Protein AF-A0A7S0PHJ7-F1 (afdb_monomer_lite)

Secondary structure (DSSP, 8-state):
------S-------EEE-TT-TT--HHHHHHHHHH-TT--EEE-TT-TT--HHHHHHHHHH-TTEEE-SSSSEEEE-TTHHHHHHHHHHHHHHHHHHHHHHHHT-

Sequence (105 aa):
DAERGNGSALHRLVDLDLSGSERLGKRGVLALVRSYHGLLSLRLDRCRRIKRAFVLRLAEELPLARPGERWFGLEPVPDAAERAAMIARRELEWTSADRLCRWWR

Structure (mmCIF, N/CA/C/O backbone):
data_AF-A0A7S0PHJ7-F1
#
_entry.id   AF-A0A7S0PHJ7-F1
#
loop_
_atom_site.group_PDB
_atom_site.id
_atom_site.type_symbol
_atom_site.label_atom_id
_atom_site.label_alt_id
_atom_site.label_comp_id
_atom_site.label_asym_id
_atom_site.label_entity_id
_atom_site.label_seq_id
_atom_site.pdbx_PDB_ins_code
_atom_site.Cartn_x
_atom_site.Cartn_y
_atom_site.Cartn_z
_atom_site.occupancy
_atom_site.B_iso_or_equiv
_atom_site.auth_seq_id
_atom_site.auth_comp_id
_atom_site.auth_asym_id
_atom_site.auth_atom_id
_atom_site.pdbx_PDB_model_num
ATOM 1 N N . ASP A 1 1 ? -17.550 -28.160 -1.078 1.00 39.09 1 ASP A N 1
ATOM 2 C CA . ASP A 1 1 ? -16.153 -28.624 -0.942 1.00 39.09 1 ASP A CA 1
ATOM 3 C C . ASP A 1 1 ? -15.321 -28.215 -2.144 1.00 39.09 1 ASP A C 1
ATOM 5 O O . ASP A 1 1 ? -15.886 -28.033 -3.214 1.00 39.09 1 ASP A O 1
ATOM 9 N N . ALA A 1 2 ? -14.003 -28.136 -1.952 1.00 33.16 2 ALA A N 1
ATOM 10 C CA . ALA A 1 2 ? -12.949 -27.819 -2.925 1.00 33.16 2 ALA A CA 1
ATOM 11 C C . ALA A 1 2 ? -12.518 -26.343 -3.020 1.00 33.16 2 ALA A C 1
ATOM 13 O O . ALA A 1 2 ? -12.602 -25.696 -4.062 1.00 33.16 2 ALA A O 1
ATOM 14 N N . GLU A 1 3 ? -11.899 -25.880 -1.931 1.00 38.88 3 GLU A N 1
ATOM 15 C CA . GLU A 1 3 ? -10.703 -25.039 -2.006 1.00 38.88 3 GLU A CA 1
ATOM 16 C C . GLU A 1 3 ? -9.653 -25.729 -2.901 1.00 38.88 3 GLU A C 1
ATOM 18 O O . GLU A 1 3 ? -8.921 -26.623 -2.475 1.00 38.88 3 GLU A O 1
ATOM 23 N N . ARG A 1 4 ? -9.614 -25.369 -4.184 1.00 39.66 4 ARG A N 1
ATOM 24 C CA . ARG A 1 4 ? -8.598 -25.834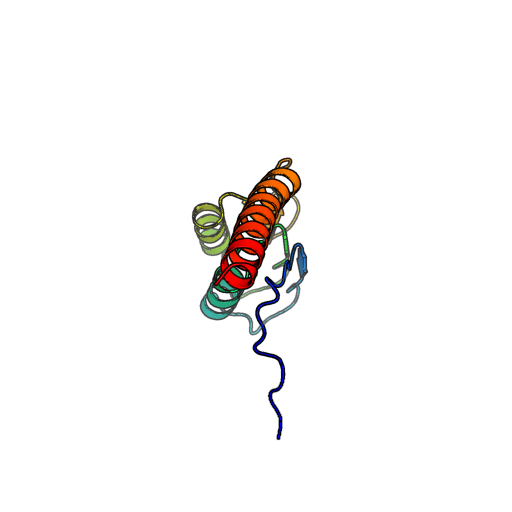 -5.135 1.00 39.66 4 ARG A CA 1
ATOM 25 C C . ARG A 1 4 ? -7.995 -24.632 -5.843 1.00 39.66 4 ARG A C 1
ATOM 27 O O . ARG A 1 4 ? -8.510 -24.168 -6.852 1.00 39.66 4 ARG A O 1
ATOM 34 N N . GLY A 1 5 ? -6.891 -24.139 -5.286 1.00 32.56 5 GLY A N 1
ATOM 35 C CA . GLY A 1 5 ? -6.112 -23.063 -5.896 1.00 32.56 5 GLY A CA 1
ATOM 36 C C . GLY A 1 5 ? -4.962 -22.515 -5.054 1.00 32.56 5 GLY A C 1
ATOM 37 O O . GLY A 1 5 ? -4.569 -21.379 -5.270 1.00 32.56 5 GLY A O 1
ATOM 38 N N . ASN A 1 6 ? -4.405 -23.275 -4.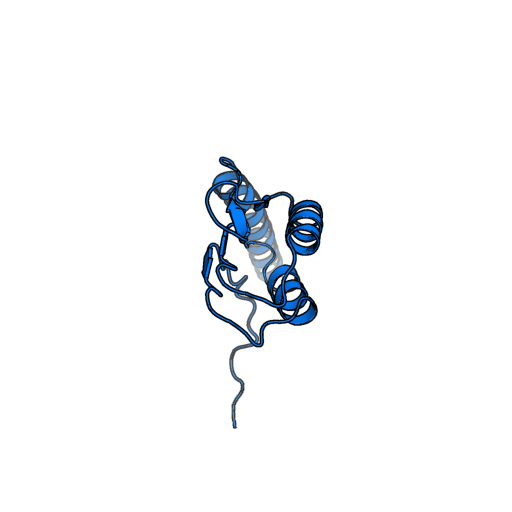103 1.00 39.28 6 ASN A N 1
ATOM 39 C CA . ASN A 1 6 ? -3.195 -22.870 -3.378 1.00 39.28 6 ASN A CA 1
ATOM 40 C C . ASN A 1 6 ? -1.937 -23.251 -4.183 1.00 39.28 6 ASN A C 1
ATOM 42 O O . ASN A 1 6 ? -1.140 -24.094 -3.779 1.00 39.28 6 ASN A O 1
ATOM 46 N N . GLY A 1 7 ? -1.826 -22.690 -5.386 1.00 33.22 7 GLY A N 1
ATOM 47 C CA . GLY A 1 7 ? -0.710 -22.898 -6.300 1.00 33.22 7 GLY A CA 1
ATOM 48 C C . GLY A 1 7 ? -0.128 -21.557 -6.703 1.00 33.22 7 GLY A C 1
ATOM 49 O O . GLY A 1 7 ? -0.562 -21.007 -7.702 1.00 33.22 7 GLY A O 1
ATOM 50 N N . SER A 1 8 ? 0.796 -21.033 -5.891 1.00 38.22 8 SER A N 1
ATOM 51 C CA . SER A 1 8 ? 1.947 -20.195 -6.281 1.00 38.22 8 SER A CA 1
ATOM 52 C C . SER A 1 8 ? 1.799 -19.243 -7.482 1.00 38.22 8 SER A C 1
ATOM 54 O O . SER A 1 8 ? 2.748 -19.055 -8.244 1.00 38.22 8 SER A O 1
ATOM 56 N N . ALA A 1 9 ? 0.646 -18.614 -7.669 1.00 39.53 9 ALA A N 1
ATOM 57 C CA . ALA A 1 9 ? 0.558 -17.401 -8.444 1.00 39.53 9 ALA A CA 1
ATOM 58 C C . ALA A 1 9 ? 0.876 -16.307 -7.437 1.00 39.53 9 ALA A C 1
ATOM 60 O O . ALA A 1 9 ? 0.082 -16.036 -6.539 1.00 39.53 9 ALA A O 1
ATOM 61 N N . LEU A 1 10 ? 2.065 -15.716 -7.547 1.00 44.09 10 LEU A N 1
ATOM 62 C CA . LEU A 1 10 ? 2.295 -14.355 -7.084 1.00 44.09 10 LEU A CA 1
ATOM 63 C C . LEU A 1 10 ? 1.153 -13.529 -7.673 1.00 44.09 10 LEU A C 1
ATOM 65 O O . LEU A 1 10 ? 1.212 -13.131 -8.837 1.00 44.09 10 LEU A O 1
ATOM 69 N N . HIS A 1 11 ? 0.057 -13.386 -6.930 1.00 48.53 11 HIS A N 1
ATOM 70 C CA . HIS A 1 11 ? -1.072 -12.578 -7.334 1.00 48.53 11 HIS A CA 1
ATOM 71 C C . HIS A 1 11 ? -0.510 -11.160 -7.376 1.00 48.53 11 HIS A C 1
ATOM 73 O O . HIS A 1 11 ? -0.412 -10.485 -6.352 1.00 48.53 11 HIS A O 1
ATOM 79 N N . ARG A 1 12 ? -0.046 -10.742 -8.559 1.00 57.94 12 ARG A N 1
ATOM 80 C CA . ARG A 1 12 ? 0.373 -9.375 -8.863 1.00 57.94 12 ARG A CA 1
ATOM 81 C C . ARG A 1 12 ? -0.877 -8.517 -8.894 1.00 57.94 12 ARG A C 1
ATOM 83 O O . ARG A 1 12 ? -1.301 -8.040 -9.941 1.00 57.94 12 ARG A O 1
ATOM 90 N N . LEU A 1 13 ? -1.517 -8.393 -7.742 1.00 61.06 13 LEU A N 1
ATOM 91 C CA . LEU A 1 13 ? -2.552 -7.414 -7.548 1.00 61.06 13 LEU A CA 1
ATOM 92 C C . LEU A 1 13 ? -1.827 -6.075 -7.548 1.00 61.06 13 LEU A C 1
ATOM 94 O O . LEU A 1 13 ? -1.188 -5.726 -6.567 1.00 61.06 13 LEU A O 1
ATOM 98 N N . VAL A 1 14 ? -1.817 -5.413 -8.699 1.00 70.38 14 VAL A N 1
ATOM 99 C CA . VAL A 1 14 ? -1.144 -4.123 -8.878 1.00 70.38 14 VAL A CA 1
ATOM 100 C C . VAL A 1 14 ? -2.026 -3.012 -8.330 1.00 70.38 14 VAL A C 1
ATOM 102 O O . VAL A 1 14 ? -1.535 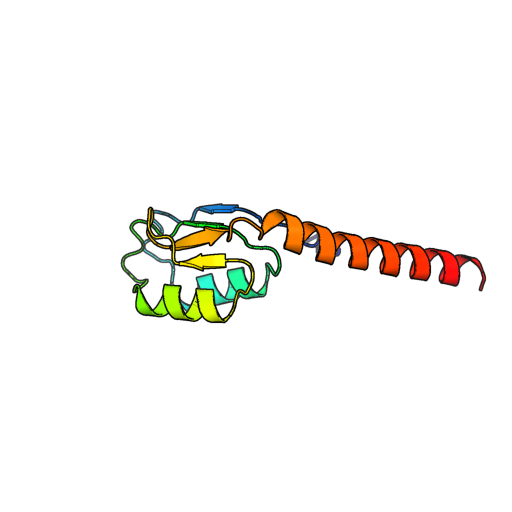-2.134 -7.628 1.00 70.38 14 VAL A O 1
ATOM 105 N N . ASP A 1 15 ? -3.328 -3.113 -8.583 1.00 75.06 15 ASP A N 1
ATOM 106 C CA . ASP A 1 15 ? -4.330 -2.136 -8.193 1.00 75.06 15 ASP A CA 1
ATOM 107 C C . ASP A 1 15 ? -5.434 -2.804 -7.374 1.00 75.06 15 ASP A C 1
ATOM 109 O O . ASP A 1 15 ? -5.964 -3.853 -7.752 1.00 75.06 15 ASP A O 1
ATOM 113 N N . LEU A 1 16 ? -5.801 -2.181 -6.256 1.00 80.38 16 LEU A N 1
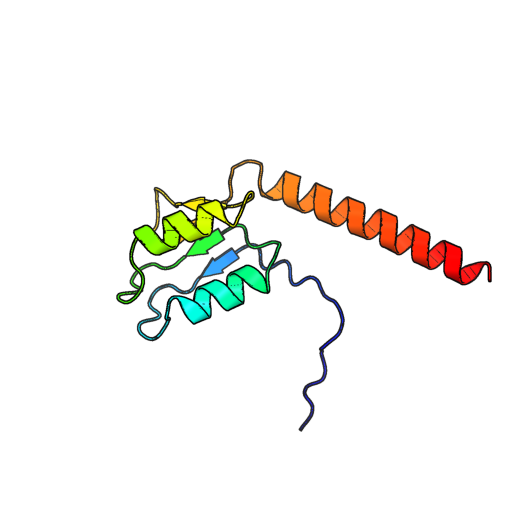ATOM 114 C CA . LEU A 1 16 ? -6.902 -2.631 -5.414 1.00 80.38 16 LEU A CA 1
ATOM 115 C C . LEU A 1 16 ? -7.787 -1.456 -5.017 1.00 80.38 16 LEU A C 1
ATOM 117 O O . LEU A 1 16 ? -7.346 -0.526 -4.346 1.00 80.38 16 LEU A O 1
ATOM 121 N N . ASP A 1 17 ? -9.061 -1.517 -5.387 1.00 82.56 17 ASP A N 1
ATOM 122 C CA . ASP A 1 17 ? -10.056 -0.543 -4.955 1.00 82.56 17 ASP A CA 1
ATOM 123 C C . ASP A 1 17 ? -10.937 -1.138 -3.852 1.00 82.56 17 ASP A C 1
ATOM 125 O O . ASP A 1 17 ? -11.655 -2.111 -4.070 1.00 82.56 17 ASP A O 1
ATOM 129 N N . LEU A 1 18 ? -10.854 -0.568 -2.649 1.00 80.19 18 LEU A N 1
ATOM 130 C CA . LEU A 1 18 ? -11.707 -0.905 -1.506 1.00 80.19 18 LEU A CA 1
ATOM 131 C C . LEU A 1 18 ? -12.556 0.293 -1.074 1.00 80.19 18 LEU A C 1
ATOM 133 O O . LEU A 1 18 ? -13.012 0.350 0.076 1.00 80.19 18 LEU A O 1
ATOM 137 N N . SER A 1 19 ? -12.754 1.268 -1.960 1.00 82.75 19 SER A N 1
ATOM 138 C CA . SER A 1 19 ? -13.553 2.447 -1.663 1.00 82.75 19 SER A CA 1
ATOM 139 C C . SER A 1 19 ? -14.977 2.079 -1.221 1.00 82.75 19 SER A C 1
ATOM 141 O O . SER A 1 19 ? -15.576 1.103 -1.665 1.00 82.75 19 SER A O 1
ATOM 143 N N . GLY A 1 20 ? -15.519 2.829 -0.260 1.00 79.00 20 GLY A N 1
ATOM 144 C CA . GLY A 1 20 ? -16.853 2.590 0.301 1.00 79.00 20 GLY A CA 1
ATOM 145 C C . GLY A 1 20 ? -16.954 1.407 1.269 1.00 79.00 20 GLY A C 1
ATOM 146 O O . GLY A 1 20 ? -18.040 1.131 1.776 1.00 79.00 20 GLY A O 1
ATOM 147 N N . SER A 1 21 ? -15.849 0.728 1.586 1.00 80.38 21 SER A N 1
ATOM 148 C CA . SER A 1 21 ? -15.875 -0.414 2.501 1.00 80.38 21 SER A CA 1
ATOM 149 C C . SER A 1 21 ? -15.975 0.027 3.970 1.00 80.38 21 SER A C 1
ATOM 151 O O . SER A 1 21 ? -14.979 0.141 4.686 1.00 80.38 21 SER A O 1
ATOM 153 N N . GLU A 1 22 ? -17.196 0.234 4.471 1.00 71.75 22 GLU A N 1
ATOM 154 C CA . GLU A 1 22 ? -17.438 0.725 5.842 1.00 71.75 22 GLU A CA 1
ATOM 155 C C . GLU A 1 22 ? -16.986 -0.245 6.950 1.00 71.75 22 GLU A C 1
A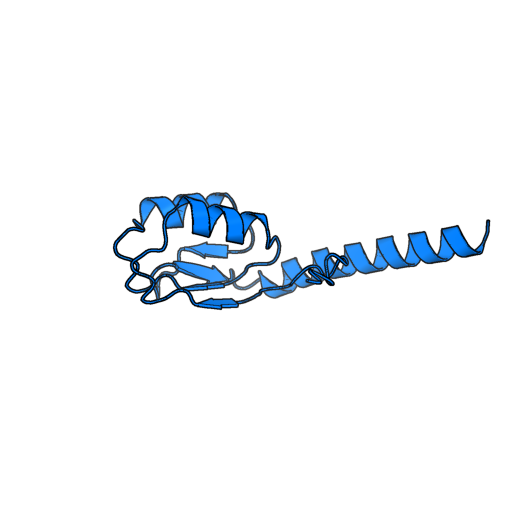TOM 157 O O . GLU A 1 22 ? -16.623 0.169 8.057 1.00 71.75 22 GLU A O 1
ATOM 162 N N . ARG A 1 23 ? -16.973 -1.552 6.660 1.00 77.12 23 ARG A N 1
ATOM 163 C CA . ARG A 1 23 ? -16.559 -2.598 7.613 1.00 77.12 23 ARG A CA 1
ATOM 164 C C . ARG A 1 23 ? -15.058 -2.885 7.577 1.00 77.12 23 ARG A C 1
ATOM 166 O O . ARG A 1 23 ? -14.568 -3.603 8.450 1.00 77.12 23 ARG A O 1
ATOM 173 N N . LEU A 1 24 ? -14.326 -2.321 6.615 1.00 78.62 24 LEU A N 1
ATOM 174 C CA . LEU A 1 24 ? -12.906 -2.590 6.427 1.00 78.62 24 LEU A CA 1
ATOM 175 C C . LEU A 1 24 ? -12.092 -2.010 7.587 1.00 78.62 24 LEU A C 1
ATOM 177 O O . LEU A 1 24 ? -12.054 -0.803 7.834 1.00 78.62 24 LEU A O 1
ATOM 181 N N . GLY A 1 25 ? -11.452 -2.901 8.338 1.00 79.06 25 GLY A N 1
ATOM 182 C CA . GLY A 1 25 ? -10.583 -2.546 9.450 1.00 79.06 25 GLY A CA 1
ATOM 183 C C . GLY A 1 25 ? -9.112 -2.530 9.048 1.00 79.06 25 GLY A C 1
ATOM 184 O O . GLY A 1 25 ? -8.696 -3.214 8.116 1.00 79.06 25 GLY A O 1
ATOM 185 N N . LYS A 1 26 ? -8.298 -1.830 9.845 1.00 81.81 26 LYS A N 1
ATOM 186 C CA . LYS A 1 26 ? -6.832 -1.772 9.698 1.00 81.81 26 LYS A CA 1
ATOM 187 C C . LYS A 1 26 ? -6.192 -3.155 9.527 1.00 81.81 26 LYS A C 1
ATOM 189 O O . LYS A 1 26 ? -5.345 -3.341 8.669 1.00 81.81 26 LYS A O 1
ATOM 194 N N . ARG A 1 27 ? -6.624 -4.138 10.325 1.00 82.06 27 ARG A N 1
ATOM 195 C CA . ARG A 1 27 ? -6.087 -5.509 10.277 1.00 82.06 27 ARG A CA 1
ATOM 196 C C . ARG A 1 27 ? -6.346 -6.200 8.937 1.00 82.06 27 ARG A C 1
ATOM 198 O O . ARG A 1 27 ? -5.462 -6.891 8.457 1.00 82.06 27 ARG A O 1
ATOM 205 N N . GLY A 1 28 ? -7.520 -5.988 8.338 1.00 81.56 28 GLY A N 1
ATOM 206 C CA . GLY A 1 28 ? -7.861 -6.572 7.039 1.00 81.56 28 GLY A CA 1
ATOM 207 C C . GLY A 1 28 ? -7.002 -5.995 5.919 1.00 81.56 28 GLY A C 1
ATOM 208 O O . GLY A 1 28 ? -6.438 -6.745 5.133 1.00 81.56 28 GLY A O 1
ATOM 209 N N . VAL A 1 29 ? -6.811 -4.673 5.911 1.00 80.06 29 VAL A N 1
ATOM 210 C CA . VAL A 1 29 ? -5.916 -4.021 4.940 1.00 80.06 29 VAL A CA 1
ATOM 211 C C . VAL A 1 29 ? -4.471 -4.464 5.123 1.00 80.06 29 VAL A C 1
ATOM 213 O O . VAL A 1 29 ? -3.800 -4.758 4.144 1.00 80.06 29 VAL A O 1
ATOM 216 N N . LEU A 1 30 ? -4.003 -4.569 6.368 1.00 81.75 30 LEU A N 1
ATOM 217 C CA . LEU A 1 30 ? -2.650 -5.041 6.652 1.00 81.75 30 LEU A CA 1
ATOM 218 C C . LEU A 1 30 ? -2.438 -6.481 6.163 1.00 81.75 30 LEU A C 1
ATOM 220 O O . LEU A 1 30 ? -1.391 -6.785 5.604 1.00 81.75 30 LEU A O 1
ATOM 224 N N . ALA A 1 31 ? -3.425 -7.360 6.360 1.00 82.00 31 ALA A N 1
ATOM 225 C CA . ALA A 1 31 ? -3.370 -8.731 5.866 1.00 82.00 31 ALA A CA 1
ATOM 226 C C . ALA A 1 31 ? -3.292 -8.767 4.334 1.00 82.00 31 ALA A C 1
ATOM 228 O O . ALA A 1 31 ? -2.416 -9.436 3.801 1.00 82.00 31 ALA A O 1
ATOM 229 N N . LEU A 1 32 ? -4.127 -7.985 3.638 1.00 77.50 32 LEU A N 1
ATOM 230 C CA . LEU A 1 32 ? -4.093 -7.881 2.175 1.00 77.50 32 LEU A CA 1
ATOM 231 C C . LEU A 1 32 ? -2.726 -7.402 1.681 1.00 77.50 32 LEU A C 1
ATOM 233 O O . LEU A 1 32 ? -2.113 -8.042 0.837 1.00 77.50 32 LEU A O 1
ATOM 237 N N . VAL A 1 33 ? -2.214 -6.316 2.252 1.00 75.69 33 VAL A N 1
ATOM 238 C CA . VAL A 1 33 ? -0.921 -5.739 1.863 1.00 75.69 33 VAL A CA 1
ATOM 239 C C . VAL A 1 33 ? 0.231 -6.721 2.098 1.00 75.69 33 VAL A C 1
ATOM 241 O O . VAL A 1 33 ? 1.130 -6.824 1.272 1.00 75.69 33 VAL A O 1
ATOM 244 N N . ARG A 1 34 ? 0.191 -7.490 3.191 1.00 75.25 34 ARG A N 1
ATOM 245 C CA . ARG A 1 34 ? 1.199 -8.522 3.477 1.00 75.25 34 ARG A CA 1
ATOM 246 C C . ARG A 1 34 ? 1.090 -9.738 2.566 1.00 75.25 34 ARG A C 1
ATOM 248 O O . ARG A 1 34 ? 2.105 -10.358 2.281 1.00 75.25 34 ARG A O 1
ATOM 255 N N . SER A 1 35 ? -0.116 -10.091 2.133 1.00 73.12 35 SER A N 1
ATOM 256 C CA . SER A 1 35 ? -0.332 -11.181 1.179 1.00 73.12 35 SER A CA 1
ATOM 257 C C . SER A 1 35 ? 0.073 -10.795 -0.245 1.00 73.12 35 SER A C 1
ATOM 259 O O . SER A 1 35 ? 0.480 -11.662 -1.015 1.00 73.12 35 SER A O 1
ATOM 261 N N . TYR A 1 36 ? -0.007 -9.509 -0.596 1.00 71.19 36 TYR A N 1
ATOM 262 C CA . TYR A 1 36 ? 0.311 -9.000 -1.927 1.00 71.19 36 TYR A CA 1
ATOM 263 C C . TYR A 1 36 ? 1.580 -8.141 -1.903 1.00 71.19 36 TYR A C 1
ATOM 265 O O . TYR A 1 36 ? 1.526 -6.914 -1.884 1.00 71.19 36 TYR A O 1
ATOM 273 N N . HIS A 1 37 ? 2.741 -8.795 -1.997 1.00 66.06 37 HIS A N 1
ATOM 274 C CA . HIS A 1 37 ? 4.053 -8.130 -2.077 1.00 66.06 37 HIS A CA 1
ATOM 275 C C . HIS A 1 37 ? 4.237 -7.211 -3.304 1.00 66.06 37 HIS A C 1
ATOM 277 O O . HIS A 1 37 ? 5.202 -6.454 -3.361 1.00 66.06 37 HIS A O 1
ATOM 283 N N . GLY A 1 38 ? 3.331 -7.275 -4.287 1.00 66.50 38 GLY A N 1
ATOM 284 C CA . GLY A 1 38 ? 3.352 -6.460 -5.505 1.00 66.50 38 GLY A CA 1
ATOM 285 C C . GLY A 1 38 ? 2.289 -5.361 -5.567 1.00 66.50 38 GLY A C 1
ATOM 286 O O . GLY A 1 38 ? 2.066 -4.834 -6.653 1.00 66.50 38 GLY A O 1
ATOM 287 N N . LEU A 1 39 ? 1.611 -5.045 -4.457 1.00 72.19 39 LEU A N 1
ATOM 288 C CA . LEU A 1 39 ? 0.559 -4.027 -4.444 1.00 72.19 39 LEU A CA 1
ATOM 289 C C . LEU A 1 39 ? 1.142 -2.631 -4.663 1.00 72.19 39 LEU A C 1
ATOM 291 O O . LEU A 1 39 ? 1.913 -2.140 -3.838 1.00 72.19 39 LEU A O 1
ATOM 295 N N . LEU A 1 40 ? 0.762 -1.997 -5.773 1.00 76.50 40 LEU A N 1
ATOM 296 C CA . LEU A 1 40 ? 1.264 -0.678 -6.151 1.00 76.50 40 LEU A CA 1
ATOM 297 C C . LEU A 1 40 ? 0.250 0.425 -5.845 1.00 76.50 40 LEU A C 1
ATOM 299 O O . LEU A 1 40 ? 0.628 1.490 -5.363 1.00 76.50 40 LEU A O 1
ATOM 303 N N . SER A 1 41 ? -1.036 0.170 -6.077 1.00 81.69 41 SER A N 1
ATOM 304 C CA . SER A 1 41 ? -2.116 1.110 -5.795 1.00 81.69 41 SER A CA 1
ATOM 305 C C . SER A 1 41 ? -3.179 0.496 -4.889 1.00 81.69 41 SER A C 1
ATOM 307 O O . SER A 1 41 ? -3.551 -0.674 -5.001 1.00 81.69 41 SER A O 1
ATOM 309 N N . LEU A 1 42 ? -3.673 1.312 -3.961 1.00 85.62 42 LEU A N 1
ATOM 310 C CA . LEU A 1 42 ? -4.740 0.943 -3.044 1.00 85.62 42 LEU A CA 1
ATOM 311 C C . LEU A 1 42 ? -5.664 2.138 -2.835 1.00 85.62 42 LEU A C 1
ATOM 313 O O . LEU A 1 42 ? -5.260 3.122 -2.219 1.00 85.62 42 LEU A O 1
ATOM 317 N N . ARG A 1 43 ? -6.918 2.056 -3.274 1.00 87.00 43 ARG A N 1
ATOM 318 C CA . ARG A 1 43 ? -7.936 3.071 -2.968 1.00 87.00 43 ARG A CA 1
ATOM 319 C C . ARG A 1 43 ? -8.716 2.686 -1.720 1.00 87.00 43 ARG A C 1
ATOM 321 O O . ARG A 1 43 ? -9.250 1.587 -1.616 1.00 87.00 43 ARG A O 1
ATOM 328 N N . LEU A 1 44 ? -8.782 3.608 -0.764 1.00 82.25 44 LEU A N 1
ATOM 329 C CA . LEU A 1 44 ? -9.494 3.465 0.509 1.00 82.25 44 LEU A CA 1
ATOM 330 C C . LEU A 1 44 ? -10.520 4.592 0.701 1.00 82.25 44 LEU A C 1
ATOM 332 O O . LEU A 1 44 ? -10.897 4.905 1.834 1.00 82.25 44 LEU A O 1
ATOM 336 N N . ASP A 1 45 ? -10.965 5.228 -0.384 1.00 82.94 45 ASP A N 1
ATOM 337 C CA . ASP A 1 45 ? -11.894 6.353 -0.312 1.00 82.94 45 ASP A CA 1
ATOM 338 C C . ASP A 1 45 ? -13.171 5.968 0.444 1.00 82.94 45 ASP A C 1
ATOM 340 O O . ASP A 1 45 ? -13.715 4.880 0.286 1.00 82.94 45 ASP A O 1
ATOM 344 N N . ARG A 1 46 ? -13.676 6.864 1.298 1.00 81.00 46 ARG A N 1
ATOM 345 C CA . ARG A 1 46 ? -14.873 6.631 2.135 1.00 81.00 46 ARG A CA 1
ATOM 346 C C . ARG A 1 46 ? -14.760 5.467 3.142 1.00 81.00 46 ARG A C 1
ATOM 348 O O . ARG A 1 46 ? -15.759 5.098 3.757 1.00 81.00 46 ARG A O 1
ATOM 355 N N . CYS A 1 47 ? -13.564 4.942 3.419 1.00 81.56 47 CYS A N 1
ATOM 356 C CA . CYS A 1 47 ? -13.341 3.992 4.515 1.00 81.56 47 CYS A CA 1
ATOM 357 C C . CYS A 1 47 ? -13.275 4.708 5.878 1.00 81.56 47 CYS A C 1
ATOM 359 O O . CYS A 1 47 ? -12.197 5.001 6.394 1.00 81.56 47 CYS A O 1
ATOM 361 N N . ARG A 1 48 ? -14.433 4.949 6.512 1.00 78.88 48 ARG A N 1
ATOM 362 C CA . ARG A 1 48 ? -14.564 5.706 7.784 1.00 78.88 48 ARG A CA 1
ATOM 363 C C . ARG A 1 48 ? -13.698 5.198 8.947 1.00 78.88 48 ARG A C 1
ATOM 365 O O . ARG A 1 48 ? -13.342 5.963 9.840 1.00 78.88 48 ARG A O 1
ATOM 372 N N . ARG A 1 49 ? -13.367 3.904 8.969 1.00 82.50 49 ARG A N 1
ATOM 373 C CA . ARG A 1 49 ? -12.571 3.276 10.042 1.00 82.50 49 ARG A CA 1
ATOM 374 C C . ARG A 1 49 ? -11.062 3.416 9.843 1.00 82.50 49 ARG A C 1
ATOM 376 O O . ARG A 1 49 ? -10.294 3.124 10.767 1.00 82.50 49 ARG A O 1
ATOM 383 N N . ILE A 1 50 ? -10.627 3.840 8.658 1.00 82.94 50 ILE A N 1
ATOM 384 C CA . ILE A 1 50 ? -9.218 3.984 8.317 1.00 82.94 50 ILE A CA 1
ATOM 385 C C . ILE A 1 50 ? -8.818 5.449 8.443 1.00 82.94 50 ILE A C 1
ATOM 387 O O . ILE A 1 50 ? -9.421 6.341 7.863 1.00 82.94 50 ILE A O 1
ATOM 391 N N . LYS A 1 51 ? -7.779 5.695 9.244 1.00 85.56 51 LYS A N 1
ATOM 392 C CA . LYS A 1 51 ? -7.218 7.032 9.462 1.00 85.56 51 LYS A CA 1
ATOM 393 C C . LYS A 1 51 ? -5.993 7.231 8.578 1.00 85.56 51 LYS A C 1
ATOM 395 O O . LYS A 1 51 ? -5.258 6.276 8.341 1.00 85.56 51 LYS A O 1
ATOM 400 N N . ARG A 1 52 ? -5.699 8.483 8.214 1.00 83.56 52 ARG A N 1
ATOM 401 C CA . ARG A 1 52 ? -4.508 8.849 7.425 1.00 83.56 52 ARG A CA 1
ATOM 402 C C . ARG A 1 52 ? -3.198 8.323 8.026 1.00 83.56 52 ARG A C 1
ATOM 404 O O . ARG A 1 52 ? -2.365 7.811 7.296 1.00 83.56 52 ARG A O 1
ATOM 411 N N . ALA A 1 53 ? -3.059 8.337 9.355 1.00 86.62 53 ALA A N 1
ATOM 412 C CA . ALA A 1 53 ? -1.890 7.778 10.047 1.00 86.62 53 ALA A CA 1
ATOM 413 C C . ALA A 1 53 ? -1.642 6.287 9.744 1.00 86.62 53 ALA A C 1
ATOM 415 O O . ALA A 1 53 ? -0.504 5.837 9.729 1.00 86.62 53 ALA A O 1
ATOM 416 N N . PHE A 1 54 ? -2.703 5.511 9.493 1.00 85.69 54 PHE A N 1
ATOM 417 C CA . PHE A 1 54 ? -2.563 4.107 9.110 1.00 85.69 54 PHE A CA 1
ATOM 418 C C . PHE A 1 54 ? -2.054 3.959 7.673 1.00 85.69 54 PHE A C 1
ATOM 420 O O . PHE A 1 54 ? -1.225 3.096 7.424 1.00 85.69 54 PHE A O 1
ATOM 427 N N . VAL A 1 55 ? -2.510 4.818 6.759 1.00 84.19 55 VAL A N 1
ATOM 428 C CA . VAL A 1 55 ? -2.042 4.852 5.364 1.00 84.19 55 VAL A CA 1
ATOM 429 C C . VAL A 1 55 ? -0.567 5.251 5.289 1.00 84.19 55 VAL A C 1
ATOM 431 O O . VAL A 1 55 ? 0.190 4.618 4.567 1.00 84.19 55 VAL A O 1
ATOM 434 N N . LEU A 1 56 ? -0.141 6.240 6.084 1.00 85.69 56 LEU A N 1
ATOM 435 C CA . LEU A 1 56 ? 1.269 6.641 6.175 1.00 85.69 56 LEU A CA 1
ATOM 436 C C . LEU A 1 56 ? 2.156 5.485 6.648 1.00 85.69 56 LEU A C 1
ATOM 438 O O . LEU A 1 56 ? 3.124 5.148 5.981 1.00 85.69 56 LEU A O 1
ATOM 442 N N . ARG A 1 57 ? 1.764 4.817 7.739 1.00 86.69 57 ARG A N 1
ATOM 443 C CA . ARG A 1 57 ? 2.479 3.636 8.241 1.00 86.69 57 ARG A CA 1
ATOM 444 C C . ARG A 1 57 ? 2.531 2.500 7.213 1.00 86.69 57 ARG A C 1
ATOM 446 O O . ARG A 1 57 ? 3.518 1.788 7.125 1.00 86.69 57 ARG A O 1
ATOM 453 N N . LEU A 1 58 ? 1.461 2.318 6.442 1.00 82.81 58 LEU A N 1
ATOM 454 C CA . LEU A 1 58 ? 1.422 1.336 5.360 1.00 82.81 58 LEU A CA 1
ATOM 455 C C . LEU A 1 58 ? 2.398 1.667 4.230 1.00 82.81 58 LEU A C 1
ATOM 457 O O . LEU A 1 58 ? 3.038 0.761 3.711 1.00 82.81 58 LEU A O 1
ATOM 461 N N . ALA A 1 59 ? 2.523 2.943 3.869 1.00 82.81 59 ALA A N 1
ATOM 462 C CA . ALA A 1 59 ? 3.490 3.387 2.872 1.00 82.81 59 ALA A CA 1
ATOM 463 C C . ALA A 1 59 ? 4.942 3.196 3.346 1.00 82.81 59 ALA A C 1
ATOM 465 O O . ALA A 1 59 ? 5.808 2.893 2.538 1.00 82.81 59 ALA A O 1
ATOM 466 N N . GLU A 1 60 ? 5.216 3.307 4.650 1.00 82.81 60 GLU A N 1
ATOM 467 C CA . GLU A 1 60 ? 6.541 2.991 5.211 1.00 82.81 60 GLU A CA 1
ATOM 468 C C . GLU A 1 60 ? 6.898 1.500 5.078 1.00 82.81 60 GLU A C 1
ATOM 470 O O . GLU A 1 60 ? 8.064 1.162 4.887 1.00 82.81 60 GLU A O 1
ATOM 475 N N . GLU A 1 61 ? 5.909 0.600 5.150 1.00 80.06 61 GLU A N 1
ATOM 476 C CA . GLU A 1 61 ? 6.115 -0.847 4.971 1.00 80.06 61 GLU A CA 1
ATOM 477 C C . GLU A 1 61 ? 6.205 -1.260 3.486 1.00 80.06 61 GLU A C 1
ATOM 479 O O . GLU A 1 61 ? 6.689 -2.353 3.183 1.00 80.06 61 GLU A O 1
ATOM 484 N N . LEU A 1 62 ? 5.771 -0.404 2.552 1.00 77.50 62 LEU A N 1
ATOM 485 C CA . LEU A 1 62 ? 5.714 -0.697 1.119 1.00 77.50 62 LEU A CA 1
ATOM 486 C C . LEU A 1 62 ? 6.657 0.209 0.309 1.00 77.50 62 LEU A C 1
ATOM 488 O O . LEU A 1 62 ? 6.270 1.303 -0.089 1.00 77.50 62 LEU A O 1
ATOM 492 N N . PRO A 1 63 ? 7.858 -0.258 -0.077 1.00 74.38 63 PRO A N 1
ATOM 493 C CA . PRO A 1 63 ? 8.833 0.561 -0.809 1.00 74.38 63 PRO A CA 1
ATOM 494 C C . PRO A 1 63 ? 8.425 0.887 -2.259 1.00 74.38 63 PRO A C 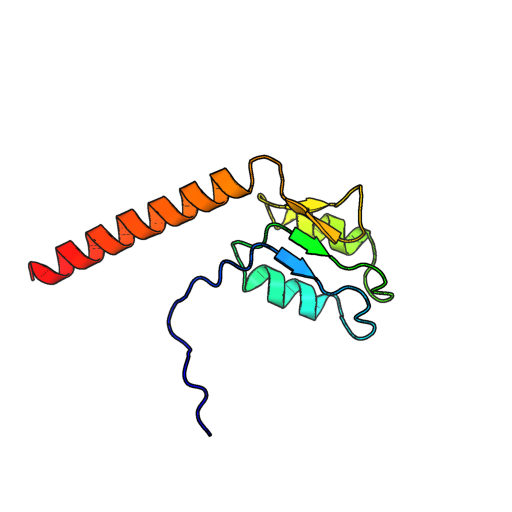1
ATOM 496 O O . PRO A 1 63 ? 9.133 1.618 -2.956 1.00 74.38 63 PRO A O 1
ATOM 499 N N . LEU A 1 64 ? 7.323 0.302 -2.736 1.00 76.75 64 LEU A N 1
ATOM 500 C CA . LEU A 1 64 ? 6.777 0.474 -4.083 1.00 76.75 64 LEU A CA 1
ATOM 501 C C . LEU A 1 64 ? 5.498 1.322 -4.106 1.00 76.75 64 LEU A C 1
ATOM 503 O O . LEU A 1 64 ? 4.981 1.607 -5.185 1.00 76.75 64 LEU A O 1
ATOM 507 N N . ALA A 1 65 ? 5.000 1.749 -2.946 1.00 82.81 65 ALA A N 1
ATOM 508 C CA . ALA A 1 65 ? 3.775 2.524 -2.843 1.00 82.81 65 ALA A CA 1
ATOM 509 C C . ALA A 1 65 ? 3.983 3.732 -1.923 1.00 82.81 65 ALA A C 1
ATOM 511 O O . ALA A 1 65 ? 4.597 3.643 -0.865 1.00 82.81 65 ALA A O 1
ATOM 512 N N . ARG A 1 66 ? 3.453 4.883 -2.322 1.00 84.25 66 ARG A N 1
ATOM 513 C CA . ARG A 1 66 ? 3.465 6.132 -1.556 1.00 84.25 66 ARG A CA 1
ATOM 514 C C . ARG A 1 66 ? 2.046 6.481 -1.106 1.00 84.25 66 ARG A C 1
ATOM 516 O O . ARG A 1 66 ? 1.086 6.004 -1.703 1.00 84.25 66 ARG A O 1
ATOM 523 N N . PRO A 1 67 ? 1.860 7.310 -0.069 1.00 85.44 67 PRO A N 1
ATOM 524 C CA . PRO A 1 67 ? 0.537 7.823 0.262 1.00 85.44 67 PRO A CA 1
ATOM 525 C C . PRO A 1 67 ? -0.008 8.615 -0.931 1.00 85.44 67 PRO A C 1
ATOM 527 O O . PRO A 1 67 ? 0.688 9.485 -1.451 1.00 85.44 67 PRO A O 1
ATOM 530 N N . GLY A 1 68 ? -1.236 8.324 -1.355 1.00 82.62 68 GLY A N 1
ATOM 531 C CA . GLY A 1 68 ? -1.887 9.078 -2.421 1.00 82.62 68 GLY A CA 1
ATOM 532 C C . GLY A 1 68 ? -2.130 10.524 -1.988 1.00 82.62 68 GLY A C 1
ATOM 533 O O . GLY A 1 68 ? -2.709 10.777 -0.928 1.00 82.62 68 GLY A O 1
ATOM 534 N N . GLU A 1 69 ? -1.692 11.479 -2.806 1.00 78.19 69 GLU A N 1
ATOM 535 C CA . GLU A 1 69 ? -2.032 12.899 -2.624 1.00 78.19 69 GLU A CA 1
ATOM 536 C C . GLU A 1 69 ? -3.369 13.241 -3.295 1.00 78.19 69 GLU A C 1
ATOM 538 O O . GLU A 1 69 ? -4.086 14.135 -2.849 1.00 78.19 69 GLU A O 1
ATOM 543 N N . ARG A 1 70 ? -3.725 12.493 -4.350 1.00 80.12 70 ARG A N 1
ATOM 544 C CA . ARG A 1 70 ? -4.943 12.690 -5.151 1.00 80.12 70 ARG A CA 1
ATOM 545 C C . ARG A 1 70 ? -6.166 11.924 -4.645 1.00 80.12 70 ARG A C 1
ATOM 547 O O . ARG A 1 70 ? -7.285 12.359 -4.893 1.00 80.12 70 ARG A O 1
ATOM 554 N N . TRP A 1 71 ? -5.971 10.793 -3.971 1.00 83.38 71 TRP A N 1
ATOM 555 C CA . TRP A 1 71 ? -7.043 9.978 -3.387 1.00 83.38 71 TRP A CA 1
ATOM 556 C C . TRP A 1 71 ? -6.634 9.447 -2.019 1.00 83.38 71 TRP A C 1
ATOM 558 O O . TRP A 1 71 ? -5.446 9.352 -1.702 1.00 83.38 71 TRP A O 1
ATOM 568 N N . PHE A 1 72 ? -7.613 9.076 -1.194 1.00 83.56 72 PHE A N 1
ATOM 569 C CA . PHE A 1 72 ? -7.329 8.528 0.122 1.00 83.56 72 PHE A CA 1
ATOM 570 C C . PHE A 1 72 ? -6.901 7.064 -0.010 1.00 83.56 72 PHE A C 1
ATOM 572 O O . PHE A 1 72 ? -7.725 6.170 -0.205 1.00 83.56 72 PHE A O 1
ATOM 579 N N . GLY A 1 73 ? -5.597 6.808 0.088 1.00 86.06 73 GLY A N 1
ATOM 580 C CA . GLY A 1 73 ? -5.041 5.466 -0.051 1.00 86.06 73 GLY A CA 1
ATOM 581 C C . GLY A 1 73 ? -3.548 5.465 -0.370 1.00 86.06 73 GLY A C 1
ATOM 582 O O . GLY A 1 73 ? -2.825 6.373 0.037 1.00 86.06 73 GLY A O 1
ATOM 583 N N . LEU A 1 74 ? -3.095 4.438 -1.082 1.00 85.81 74 LEU A N 1
ATOM 584 C CA . LEU A 1 74 ? -1.735 4.312 -1.590 1.00 85.81 74 LEU A CA 1
ATOM 585 C C . LEU A 1 74 ? -1.736 4.478 -3.111 1.00 85.81 74 LEU A C 1
ATOM 587 O O . LEU A 1 74 ? -2.642 4.013 -3.807 1.00 85.81 74 LEU A O 1
ATOM 591 N N . GLU A 1 75 ? -0.718 5.153 -3.611 1.00 86.19 75 GLU A N 1
ATOM 592 C CA . GLU A 1 75 ? -0.451 5.385 -5.019 1.00 86.19 75 GLU A CA 1
ATOM 593 C C . GLU A 1 75 ? 0.894 4.745 -5.380 1.00 86.19 75 GLU A C 1
ATOM 595 O O . GLU A 1 75 ? 1.820 4.790 -4.565 1.00 86.19 75 GLU A O 1
ATOM 600 N N . PRO A 1 76 ? 1.047 4.181 -6.588 1.00 83.12 76 PRO A N 1
ATOM 601 C CA . PRO A 1 76 ? 2.345 3.731 -7.065 1.00 83.12 76 PRO A CA 1
ATOM 602 C C . PRO A 1 76 ? 3.358 4.878 -7.024 1.00 83.12 76 PRO A C 1
ATOM 604 O O . PRO A 1 76 ? 3.061 6.015 -7.403 1.00 83.12 76 PRO A O 1
ATOM 607 N N . VAL A 1 77 ? 4.591 4.588 -6.607 1.00 81.75 77 VAL A N 1
ATOM 608 C CA . VAL A 1 77 ? 5.713 5.459 -6.994 1.00 81.75 77 VAL A CA 1
ATOM 609 C C . VAL A 1 77 ? 5.893 5.387 -8.524 1.00 81.75 77 VAL A C 1
ATOM 611 O O . VAL A 1 77 ? 5.564 4.361 -9.117 1.00 81.75 77 VAL A O 1
ATOM 614 N N . PRO A 1 78 ? 6.388 6.441 -9.197 1.00 74.31 78 PRO A N 1
ATOM 615 C CA . PRO A 1 78 ? 6.508 6.451 -10.660 1.00 74.31 78 PRO A CA 1
ATOM 616 C C . PRO A 1 78 ? 7.334 5.268 -11.196 1.00 74.31 78 PRO A C 1
ATOM 618 O O . PRO A 1 78 ? 6.963 4.671 -12.201 1.00 74.31 78 PRO A O 1
ATOM 621 N N . ASP A 1 79 ? 8.360 4.837 -10.457 1.00 77.31 79 ASP A N 1
ATOM 622 C CA . ASP A 1 79 ? 9.199 3.675 -10.793 1.00 77.31 79 ASP A CA 1
ATOM 623 C C . ASP A 1 79 ? 8.695 2.347 -10.196 1.00 77.31 79 ASP A C 1
ATOM 625 O O . ASP A 1 79 ? 9.384 1.326 -10.238 1.00 77.31 79 ASP A O 1
ATOM 629 N N . ALA A 1 80 ? 7.509 2.327 -9.580 1.00 76.00 80 ALA A N 1
ATOM 630 C CA . ALA A 1 80 ? 6.985 1.152 -8.887 1.00 76.00 80 ALA A CA 1
ATOM 631 C C . ALA A 1 80 ? 6.802 -0.044 -9.824 1.00 76.00 80 ALA A C 1
ATOM 633 O O . ALA A 1 80 ? 7.155 -1.169 -9.471 1.00 76.00 80 ALA A O 1
ATOM 634 N N . ALA A 1 81 ? 6.274 0.208 -11.024 1.00 71.31 81 ALA A N 1
ATOM 635 C CA . ALA A 1 81 ? 6.040 -0.822 -12.029 1.00 71.31 81 ALA A CA 1
ATOM 636 C C . ALA A 1 81 ? 7.356 -1.426 -12.534 1.00 71.31 81 ALA A C 1
ATOM 638 O O . ALA A 1 81 ? 7.470 -2.644 -12.660 1.00 71.31 81 ALA A O 1
ATOM 639 N N . GLU A 1 82 ? 8.370 -0.590 -12.763 1.00 76.44 82 GLU A N 1
ATOM 640 C CA . GLU A 1 82 ? 9.687 -1.036 -13.217 1.00 76.44 82 GLU A CA 1
ATOM 641 C C . GLU A 1 82 ? 10.414 -1.835 -12.130 1.00 76.44 82 GLU A C 1
ATOM 643 O O . GLU A 1 82 ? 10.934 -2.923 -12.384 1.00 76.44 82 GLU A O 1
ATOM 648 N N . ARG A 1 83 ? 10.363 -1.362 -10.881 1.00 74.62 83 ARG A N 1
ATOM 649 C CA . ARG A 1 83 ? 10.905 -2.084 -9.723 1.00 74.62 83 ARG A CA 1
ATOM 650 C C . ARG A 1 83 ? 10.206 -3.425 -9.502 1.00 74.62 83 ARG A C 1
ATOM 652 O O . ARG A 1 83 ? 10.878 -4.433 -9.282 1.00 74.62 83 ARG A O 1
ATOM 659 N N . ALA A 1 84 ? 8.877 -3.465 -9.606 1.00 72.38 84 ALA A N 1
ATOM 660 C CA . ALA A 1 84 ? 8.109 -4.704 -9.521 1.00 72.38 84 ALA A CA 1
ATOM 661 C C . ALA A 1 84 ? 8.473 -5.672 -10.660 1.00 72.38 84 ALA A C 1
ATOM 663 O O . ALA A 1 84 ? 8.629 -6.872 -10.426 1.00 72.38 84 ALA A O 1
ATOM 664 N N . ALA A 1 85 ? 8.672 -5.158 -11.877 1.00 74.38 85 ALA A N 1
ATOM 665 C CA . ALA A 1 85 ? 9.116 -5.949 -13.019 1.00 74.38 85 ALA A CA 1
ATOM 666 C C . ALA A 1 85 ? 10.536 -6.508 -12.826 1.00 74.38 85 ALA A C 1
ATOM 668 O O . ALA A 1 85 ? 10.764 -7.673 -13.150 1.00 74.38 85 ALA A O 1
ATOM 669 N N . MET A 1 86 ? 11.472 -5.743 -12.250 1.00 72.81 86 MET A N 1
ATOM 670 C CA . MET A 1 86 ? 12.816 -6.241 -11.920 1.00 72.81 86 MET A CA 1
ATOM 671 C C . MET A 1 86 ? 12.784 -7.374 -10.890 1.00 72.81 86 MET A C 1
ATOM 673 O O . MET A 1 86 ? 13.473 -8.380 -11.072 1.00 72.81 86 MET A O 1
ATOM 677 N N . ILE A 1 87 ? 11.983 -7.233 -9.828 1.00 72.56 87 ILE A N 1
ATOM 678 C CA . ILE A 1 87 ? 11.829 -8.265 -8.789 1.00 72.56 87 ILE A CA 1
ATOM 679 C C . ILE A 1 87 ? 11.267 -9.547 -9.411 1.00 72.56 87 ILE A C 1
ATOM 681 O O . ILE A 1 87 ? 11.861 -10.616 -9.286 1.00 72.56 87 ILE A O 1
ATOM 685 N N . ALA A 1 88 ? 10.189 -9.416 -10.180 1.00 69.25 88 ALA A N 1
ATOM 686 C CA . ALA A 1 88 ? 9.575 -10.521 -10.898 1.00 69.25 88 ALA A CA 1
ATOM 687 C C . ALA A 1 88 ? 10.512 -11.202 -11.907 1.00 69.25 88 ALA A C 1
ATOM 689 O O . ALA A 1 88 ? 10.472 -12.421 -12.081 1.00 69.25 88 ALA A O 1
ATOM 690 N N . ARG A 1 89 ? 11.330 -10.419 -12.620 1.00 73.38 89 ARG A N 1
ATOM 691 C CA . ARG A 1 89 ? 12.265 -10.954 -13.611 1.00 73.38 89 ARG A CA 1
ATOM 692 C C . ARG A 1 89 ? 13.357 -11.773 -12.944 1.00 73.38 89 ARG A C 1
ATOM 694 O O . ARG A 1 89 ? 13.643 -12.869 -13.415 1.00 73.38 89 ARG A O 1
ATOM 701 N N . ARG A 1 90 ? 13.886 -11.295 -11.814 1.00 71.50 90 ARG A N 1
ATOM 702 C CA . ARG A 1 90 ? 14.795 -12.090 -10.985 1.00 71.50 90 ARG A CA 1
ATOM 703 C C . ARG A 1 90 ? 14.132 -13.402 -10.585 1.00 71.50 90 ARG A C 1
ATOM 705 O O . ARG A 1 90 ? 14.695 -14.454 -10.848 1.00 71.50 90 ARG A O 1
ATOM 712 N N . GLU A 1 91 ? 12.926 -13.382 -10.029 1.00 69.25 91 GLU A N 1
ATOM 713 C CA . GLU A 1 91 ? 12.238 -14.621 -9.629 1.00 69.25 91 GLU A CA 1
ATOM 714 C C . GLU A 1 91 ? 12.080 -15.623 -10.785 1.00 69.25 91 GLU A C 1
ATOM 716 O O . GLU A 1 91 ? 12.276 -16.824 -10.594 1.00 69.25 91 GLU A O 1
ATOM 721 N N . LEU A 1 92 ? 11.785 -15.148 -11.999 1.00 67.31 92 LEU A N 1
ATOM 722 C CA . LEU A 1 92 ? 11.714 -15.986 -13.200 1.00 67.31 92 LEU A CA 1
ATOM 723 C C . LEU A 1 92 ? 13.073 -16.582 -13.580 1.00 67.31 92 LEU A C 1
ATOM 725 O O . LEU A 1 92 ? 13.139 -17.775 -13.875 1.00 67.31 92 LEU A O 1
ATOM 729 N N . GLU A 1 93 ? 14.143 -15.788 -13.535 1.00 73.69 93 GLU A N 1
ATOM 730 C CA . GLU A 1 93 ? 15.516 -16.249 -13.776 1.00 73.69 93 GLU A CA 1
ATOM 731 C C . GLU A 1 93 ? 15.894 -17.350 -12.769 1.00 73.69 93 GLU A C 1
ATOM 733 O O . GLU A 1 93 ? 16.279 -18.447 -13.177 1.00 73.69 93 GLU A O 1
ATOM 738 N N . TRP A 1 94 ? 15.649 -17.132 -11.474 1.00 62.75 94 TRP A N 1
ATOM 739 C CA . TRP A 1 94 ? 15.882 -18.127 -10.418 1.00 62.75 94 TRP A CA 1
ATOM 740 C C . TRP A 1 94 ? 15.042 -19.400 -10.611 1.00 62.75 94 TRP A C 1
ATOM 742 O O . TRP A 1 94 ? 15.564 -20.508 -10.520 1.00 62.75 94 TRP A O 1
ATOM 752 N N . THR A 1 95 ? 13.757 -19.268 -10.950 1.00 66.12 95 THR A N 1
ATOM 753 C CA . THR A 1 95 ? 12.855 -20.419 -11.151 1.00 66.12 95 THR A CA 1
ATOM 754 C C . THR A 1 95 ? 13.188 -21.203 -12.424 1.00 66.12 95 THR A C 1
ATOM 756 O O . THR A 1 95 ? 12.964 -22.414 -12.496 1.00 66.12 95 THR A O 1
ATOM 759 N N . SER A 1 96 ? 13.693 -20.524 -13.455 1.00 61.41 96 SER A N 1
ATOM 760 C CA . SER A 1 96 ? 14.162 -21.162 -14.688 1.00 61.41 96 SER A CA 1
ATOM 761 C C . SER A 1 96 ? 15.473 -21.918 -14.464 1.00 61.41 96 SER A C 1
ATOM 763 O O . SER A 1 96 ? 15.586 -23.061 -14.903 1.00 61.41 96 SER A O 1
ATOM 765 N N . ALA A 1 97 ? 16.401 -21.348 -13.690 1.00 64.81 97 ALA A N 1
ATOM 766 C CA . ALA A 1 97 ? 17.635 -22.011 -13.284 1.00 64.81 97 ALA A CA 1
ATOM 767 C C . ALA A 1 97 ? 17.356 -23.244 -12.408 1.00 64.81 97 ALA A C 1
ATOM 769 O O . ALA A 1 97 ? 17.908 -24.310 -12.662 1.00 64.81 97 ALA A O 1
ATOM 770 N N . ASP A 1 98 ? 16.437 -23.143 -11.443 1.00 65.88 98 ASP A N 1
ATOM 771 C CA . ASP A 1 98 ? 16.046 -24.273 -10.589 1.00 65.88 98 ASP A CA 1
ATOM 772 C C . ASP A 1 98 ? 15.406 -25.411 -11.403 1.00 65.88 98 ASP A C 1
ATOM 774 O O . ASP A 1 98 ? 15.719 -26.588 -11.209 1.00 65.88 98 ASP A O 1
ATOM 778 N N . ARG A 1 99 ? 14.560 -25.068 -12.388 1.00 60.25 99 ARG A N 1
ATOM 779 C CA . ARG A 1 99 ? 13.965 -26.045 -13.313 1.00 60.25 99 ARG A CA 1
ATOM 780 C C . ARG A 1 99 ? 15.003 -26.746 -14.183 1.00 60.25 99 ARG A C 1
ATOM 782 O O . ARG A 1 99 ? 14.880 -27.952 -14.384 1.00 60.25 99 ARG A O 1
ATOM 789 N N . LEU A 1 100 ? 16.006 -26.019 -14.674 1.00 63.44 100 LEU A N 1
ATOM 790 C CA . LEU A 1 100 ? 17.106 -26.603 -15.441 1.00 63.44 100 LEU A CA 1
ATOM 791 C C . LEU A 1 100 ? 17.963 -27.516 -14.557 1.00 63.44 100 LEU A C 1
ATOM 793 O O . LEU A 1 100 ? 18.216 -28.650 -14.938 1.00 63.44 100 LEU A O 1
ATOM 797 N N . CYS A 1 101 ? 18.312 -27.102 -13.338 1.00 64.25 101 CYS A N 1
ATOM 798 C CA . CYS A 1 101 ? 19.066 -27.942 -12.402 1.00 64.25 101 CYS A CA 1
ATOM 799 C C . CYS A 1 101 ? 18.327 -29.232 -12.004 1.00 64.25 101 CYS A C 1
ATOM 801 O O . CYS A 1 101 ? 18.968 -30.262 -11.804 1.00 64.25 101 CYS A O 1
ATOM 803 N N . ARG A 1 102 ? 16.989 -29.213 -11.909 1.00 60.09 102 ARG A N 1
ATOM 804 C CA . ARG A 1 102 ? 16.184 -30.421 -11.632 1.00 60.09 102 ARG A CA 1
ATOM 805 C C . ARG A 1 102 ? 16.114 -31.405 -12.797 1.00 60.09 102 ARG A C 1
ATOM 807 O O . ARG A 1 102 ? 15.873 -32.575 -12.550 1.00 60.09 102 ARG A O 1
ATOM 814 N N . TRP A 1 103 ? 16.292 -30.947 -14.035 1.00 53.16 103 TRP A N 1
ATOM 815 C CA . TRP A 1 103 ? 16.267 -31.807 -15.226 1.00 53.16 103 TRP A CA 1
ATOM 816 C C . TRP A 1 103 ? 17.568 -32.590 -15.448 1.00 53.16 103 TRP A C 1
ATOM 818 O O . TRP A 1 103 ? 17.573 -33.554 -16.204 1.00 53.16 103 TRP A O 1
ATOM 828 N N . TRP A 1 104 ? 18.662 -32.174 -14.809 1.00 53.22 104 TRP A N 1
ATOM 829 C CA . TRP A 1 104 ? 19.989 -32.784 -14.952 1.00 53.22 104 TRP A CA 1
ATOM 830 C C . TRP A 1 104 ? 20.373 -33.692 -13.766 1.00 53.22 104 TRP A C 1
ATOM 832 O O . TRP A 1 104 ? 21.537 -34.071 -13.644 1.00 53.22 104 TRP A O 1
ATOM 842 N N . ARG A 1 105 ? 19.421 -34.033 -12.888 1.00 47.81 105 ARG A N 1
ATOM 843 C CA . ARG A 1 105 ? 19.581 -35.001 -11.791 1.00 47.81 105 ARG A CA 1
ATOM 844 C C . ARG A 1 105 ? 18.695 -36.213 -12.041 1.00 47.81 105 ARG A C 1
ATOM 846 O O . ARG A 1 105 ? 19.178 -37.330 -11.768 1.00 47.81 105 ARG A O 1
#

pLDDT: mean 72.19, std 14.08, range [32.56, 87.0]

Organism: Cafeteria roenbergensis (NCBI:txid33653)

Foldseek 3Di:
DDPDDPDDDLPLCQEEEPAPVQVDALVNVVVVCVSRLNHFYYAHHNNPRDDLVSQCVSCVVRVQWDQDPPGGHIHGDPCSVVVSVVVVVVVVVVVVVVVVVVVVD

Radius of gyration: 16.82 Å; chains: 1; bounding box: 37×48×26 Å